Protein AF-A0A946IH54-F1 (afdb_monomer_lite)

Secondary structure (DSSP, 8-state):
--HHHHHHHHHHHHHHHHHHHHHHHHHHHTTSTTHHHHS--TTT-TTTHHHHHHHHHHHHHHHHHHHHHHHHHHHHHHTSS----

Foldseek 3Di:
DDPVVVVLVVVLVVLVVVLVVQLVVLVCCQPHPVLCVLVPDPVPCVPPCPPVSVVSNVVRNVVSVVSNVVSVVCCCVRVVPPPPD

Structure (mmCIF, N/CA/C/O backbone):
data_AF-A0A946IH54-F1
#
_entry.id   AF-A0A946IH54-F1
#
loop_
_atom_site.group_PDB
_atom_site.id
_atom_site.type_symbol
_atom_site.label_atom_id
_atom_site.label_alt_id
_atom_site.label_comp_id
_atom_site.label_asym_id
_atom_site.label_entity_id
_atom_site.label_seq_id
_atom_site.pdbx_PDB_ins_code
_atom_site.Cartn_x
_atom_site.Cartn_y
_atom_site.Cartn_z
_atom_site.occupancy
_atom_site.B_iso_or_equiv
_atom_site.auth_seq_id
_atom_site.auth_comp_id
_atom_site.auth_asym_id
_atom_site.auth_atom_id
_atom_site.pdbx_PDB_model_num
ATOM 1 N N . MET A 1 1 ? -26.771 -8.160 28.564 1.00 51.34 1 MET A N 1
ATOM 2 C CA . MET A 1 1 ? -26.039 -8.056 27.281 1.00 51.34 1 MET A CA 1
ATOM 3 C C . MET A 1 1 ? -27.061 -8.105 26.158 1.00 51.34 1 MET A C 1
ATOM 5 O O . MET A 1 1 ? -27.686 -9.140 25.972 1.00 51.34 1 MET A O 1
ATOM 9 N N . THR A 1 2 ? -27.321 -6.981 25.494 1.00 51.22 2 THR A N 1
ATOM 10 C CA . THR A 1 2 ? -28.324 -6.890 24.426 1.00 51.22 2 THR A CA 1
ATOM 11 C C . THR A 1 2 ? -27.740 -7.394 23.095 1.00 51.22 2 THR A C 1
ATOM 13 O O . THR A 1 2 ? -26.548 -7.223 22.831 1.00 51.22 2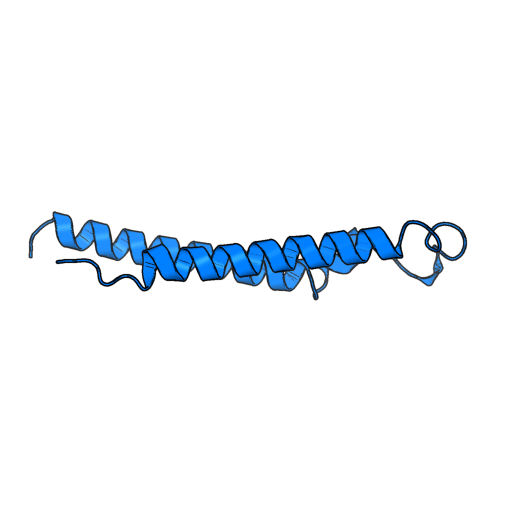 THR A O 1
ATOM 16 N N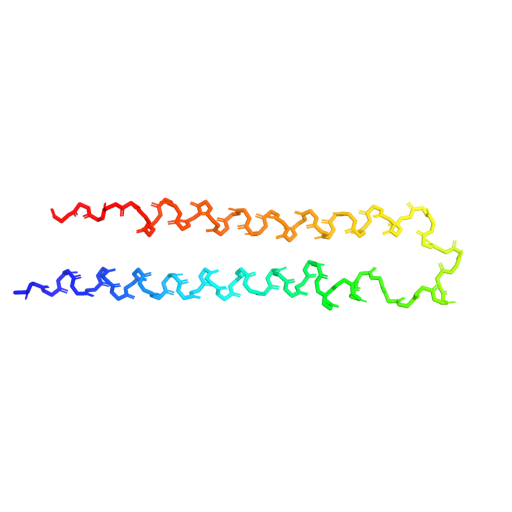 . PRO A 1 3 ? -28.541 -8.048 22.236 1.00 61.19 3 PRO A N 1
ATOM 17 C CA . PRO A 1 3 ? -28.059 -8.666 20.993 1.00 61.19 3 PRO A CA 1
ATOM 18 C C . PRO A 1 3 ? -27.479 -7.657 19.983 1.00 61.19 3 PRO A C 1
ATOM 20 O O . PRO A 1 3 ? -26.721 -8.033 19.087 1.00 61.19 3 PRO A O 1
ATOM 23 N N . THR A 1 4 ? -27.804 -6.373 20.132 1.00 59.97 4 THR A N 1
ATOM 24 C CA . THR A 1 4 ? -27.338 -5.268 19.290 1.00 59.97 4 THR A CA 1
ATOM 25 C C . THR A 1 4 ? -25.855 -4.951 19.492 1.00 59.97 4 THR A C 1
ATOM 27 O O . THR A 1 4 ? -25.137 -4.825 18.503 1.00 59.97 4 THR A O 1
ATOM 30 N N . THR A 1 5 ? -25.351 -4.923 20.729 1.00 60.78 5 THR A N 1
ATOM 31 C CA . THR A 1 5 ? -23.960 -4.532 21.048 1.00 60.78 5 THR A CA 1
ATOM 32 C C . THR A 1 5 ? -22.925 -5.556 20.563 1.00 60.78 5 THR A C 1
ATOM 34 O O . THR A 1 5 ? -21.828 -5.205 20.123 1.00 60.78 5 THR A O 1
ATOM 37 N N . ALA A 1 6 ? -23.275 -6.846 20.576 1.00 63.69 6 ALA A N 1
ATOM 38 C CA . ALA A 1 6 ? -22.389 -7.918 20.116 1.00 63.69 6 ALA A CA 1
ATOM 39 C C . ALA A 1 6 ? -22.141 -7.880 18.593 1.00 63.69 6 ALA A C 1
ATOM 41 O O . ALA A 1 6 ? -21.030 -8.166 18.133 1.00 63.69 6 ALA A O 1
ATOM 42 N N . LYS A 1 7 ? -23.153 -7.494 17.798 1.00 63.50 7 LYS A N 1
ATOM 43 C CA . LYS A 1 7 ? -23.027 -7.370 16.335 1.00 63.50 7 LYS A CA 1
ATOM 44 C C . LYS A 1 7 ? -22.050 -6.262 15.941 1.00 63.50 7 LYS A C 1
ATOM 46 O O . LYS A 1 7 ? -21.202 -6.487 15.076 1.00 63.50 7 LYS A O 1
ATOM 51 N N . THR A 1 8 ? -22.128 -5.101 16.590 1.00 68.50 8 THR A N 1
ATOM 52 C CA . THR A 1 8 ? -21.286 -3.928 16.299 1.00 68.50 8 THR A CA 1
ATOM 53 C C . THR A 1 8 ? -19.809 -4.217 16.559 1.00 68.50 8 THR A C 1
ATOM 55 O O . THR A 1 8 ? -18.951 -3.883 15.739 1.00 68.50 8 THR A O 1
ATOM 58 N N . LYS A 1 9 ? -19.507 -4.932 17.652 1.00 72.50 9 LYS A N 1
ATOM 59 C CA . LYS A 1 9 ? -18.137 -5.324 18.016 1.00 72.50 9 LYS A CA 1
ATOM 60 C C . LYS A 1 9 ? -17.513 -6.286 16.997 1.00 72.50 9 LYS A C 1
ATOM 62 O O . LYS A 1 9 ? -16.404 -6.044 16.521 1.00 72.50 9 LYS A O 1
ATOM 67 N N . LYS A 1 10 ? -18.243 -7.338 16.601 1.00 78.12 10 LYS A N 1
ATOM 68 C CA . LYS A 1 10 ? -17.780 -8.317 15.596 1.00 78.12 10 LYS A CA 1
ATOM 69 C C . LYS A 1 10 ? -17.582 -7.676 14.217 1.00 78.12 10 LYS A C 1
ATOM 71 O O . LYS A 1 10 ? -16.640 -8.019 13.505 1.00 78.12 10 LYS A O 1
ATOM 76 N N . HIS A 1 11 ? -18.444 -6.726 13.848 1.00 79.06 11 HIS A N 1
ATOM 77 C CA . HIS A 1 11 ? -18.317 -5.975 12.600 1.00 79.06 11 HIS A CA 1
ATOM 78 C C . HIS A 1 11 ? -17.051 -5.102 12.577 1.00 79.06 11 HIS A C 1
ATOM 80 O O . HIS A 1 11 ? -16.283 -5.190 11.621 1.00 79.06 11 HIS A O 1
ATOM 86 N N . ARG A 1 12 ? -16.770 -4.351 13.654 1.00 82.06 12 ARG A N 1
ATOM 87 C CA . ARG A 1 12 ? -15.532 -3.557 13.790 1.00 82.06 12 ARG A CA 1
ATOM 88 C C . ARG A 1 12 ? -14.266 -4.416 13.729 1.00 82.06 12 ARG A C 1
ATOM 90 O O . ARG A 1 12 ? -13.311 -4.037 13.061 1.00 82.06 12 ARG A O 1
ATOM 97 N N . GLN A 1 13 ? -14.264 -5.589 14.366 1.00 85.25 13 GLN A N 1
ATOM 98 C CA . GLN A 1 13 ? -13.131 -6.524 14.298 1.00 85.25 13 GLN A CA 1
ATOM 99 C C . GLN A 1 13 ? -12.881 -7.029 12.874 1.00 85.25 13 GLN A C 1
ATOM 101 O O . GLN A 1 13 ? -11.742 -7.045 12.411 1.00 85.25 13 GLN A O 1
ATOM 106 N N . ARG A 1 14 ? -13.946 -7.409 12.156 1.00 89.38 14 ARG A N 1
ATOM 107 C CA . ARG A 1 14 ? -13.834 -7.847 10.761 1.00 89.38 14 ARG A CA 1
ATOM 108 C C . ARG A 1 14 ? -13.350 -6.714 9.855 1.00 89.38 14 ARG A C 1
ATOM 110 O O . ARG A 1 14 ? -12.515 -6.964 8.995 1.00 89.38 14 ARG A O 1
ATOM 117 N N . LEU A 1 15 ? -13.832 -5.489 10.069 1.00 90.38 15 LEU A N 1
ATOM 118 C CA . LEU A 1 15 ? -13.358 -4.307 9.350 1.00 90.38 15 LEU A CA 1
ATOM 119 C C . LEU A 1 15 ? -11.864 -4.064 9.603 1.00 90.38 15 LEU A C 1
ATOM 121 O O . LEU A 1 15 ? -11.117 -3.901 8.647 1.00 90.38 15 LEU A O 1
ATOM 125 N N . GLY A 1 16 ? -11.416 -4.115 10.860 1.00 91.44 16 GLY A N 1
ATOM 126 C CA . GLY A 1 16 ? -9.999 -3.976 11.207 1.00 91.44 16 GLY A CA 1
ATOM 127 C C . GLY A 1 16 ? -9.113 -5.027 10.541 1.00 91.44 16 GLY A C 1
ATOM 128 O O . GLY A 1 16 ? -8.071 -4.681 9.992 1.00 91.44 16 GLY A O 1
ATOM 129 N N . LEU A 1 17 ? -9.557 -6.288 10.507 1.00 94.19 17 LEU A N 1
ATOM 130 C CA . LEU A 1 17 ? -8.853 -7.355 9.792 1.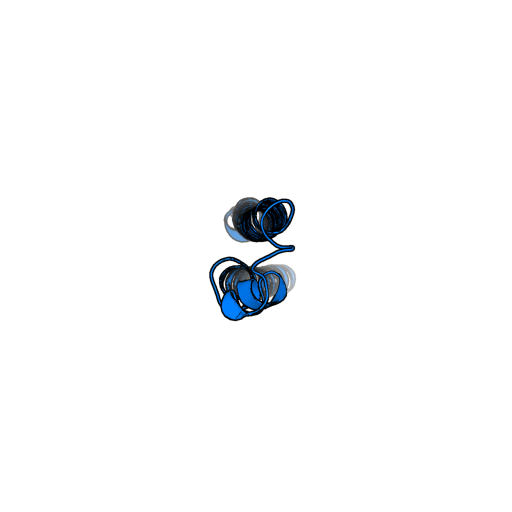00 94.19 17 LEU A CA 1
ATOM 131 C C . LEU A 1 17 ? -8.744 -7.049 8.290 1.00 94.19 17 LEU A C 1
ATOM 133 O O . LEU A 1 17 ? -7.669 -7.183 7.715 1.00 94.19 17 LEU A O 1
ATOM 137 N N . VAL A 1 18 ? -9.840 -6.626 7.654 1.00 94.81 18 VAL A N 1
ATOM 138 C CA . VAL A 1 18 ? -9.846 -6.283 6.222 1.00 94.81 18 VAL A CA 1
ATOM 139 C C . VAL A 1 18 ? -8.911 -5.109 5.941 1.00 94.81 18 VAL A C 1
ATOM 141 O O . VAL A 1 18 ? -8.091 -5.199 5.034 1.00 94.81 18 VAL A O 1
ATOM 144 N N . LEU A 1 19 ? -8.984 -4.040 6.737 1.00 94.69 19 LEU A N 1
ATOM 145 C CA . LEU A 1 19 ? -8.101 -2.881 6.607 1.00 94.69 19 LEU A CA 1
ATOM 146 C C . LEU A 1 19 ? -6.628 -3.279 6.765 1.00 94.69 19 LEU A C 1
ATOM 148 O O . LEU A 1 19 ? -5.798 -2.875 5.955 1.00 94.69 19 LEU A O 1
ATOM 152 N N . PHE A 1 20 ? -6.310 -4.130 7.742 1.00 95.25 20 PHE A N 1
ATOM 153 C CA . PHE A 1 20 ? -4.961 -4.662 7.923 1.00 95.25 20 PHE A CA 1
ATOM 154 C C . PHE A 1 20 ? -4.480 -5.466 6.707 1.00 95.25 20 PHE A C 1
ATOM 156 O O . PHE A 1 20 ? -3.370 -5.247 6.228 1.00 95.25 20 PHE A O 1
ATOM 163 N N . LEU A 1 21 ? -5.315 -6.362 6.170 1.00 97.00 21 LEU A N 1
ATOM 164 C CA . LEU A 1 21 ? -4.968 -7.160 4.990 1.00 97.00 21 LEU A CA 1
ATOM 165 C C . LEU A 1 21 ? -4.727 -6.282 3.756 1.00 97.00 21 LEU A C 1
ATOM 167 O O . LEU A 1 21 ? -3.764 -6.507 3.026 1.00 97.00 21 LEU A O 1
ATOM 171 N N . VAL A 1 22 ? -5.562 -5.262 3.543 1.00 95.88 22 VAL A N 1
ATOM 172 C CA . VAL A 1 22 ? -5.387 -4.299 2.444 1.00 95.88 22 VAL A CA 1
ATOM 173 C C . VAL A 1 22 ? -4.096 -3.501 2.621 1.00 95.88 22 VAL A C 1
ATOM 175 O O . VAL A 1 22 ? -3.354 -3.321 1.657 1.00 95.88 22 VAL A O 1
ATOM 178 N N . PHE A 1 23 ? -3.783 -3.070 3.843 1.00 95.12 23 PHE A N 1
ATOM 179 C CA . PHE A 1 23 ? -2.532 -2.374 4.139 1.00 95.12 23 PHE A CA 1
ATOM 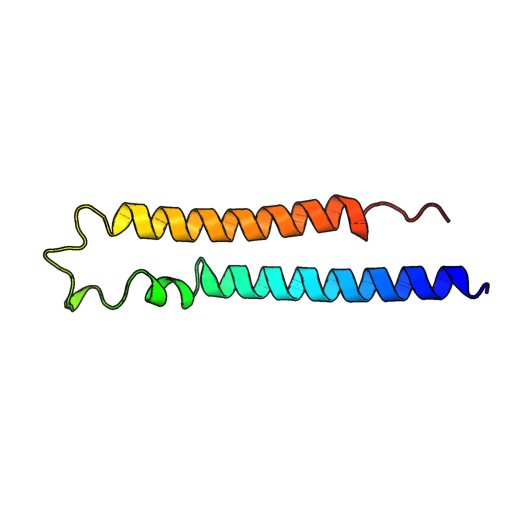180 C C . PHE A 1 23 ? -1.306 -3.254 3.865 1.00 95.12 23 PHE A C 1
ATOM 182 O O . PHE A 1 23 ? -0.365 -2.821 3.201 1.00 95.12 23 PHE A O 1
ATOM 189 N N . ALA A 1 24 ? -1.328 -4.507 4.325 1.00 95.12 24 ALA A N 1
ATOM 190 C CA . ALA A 1 24 ? -0.252 -5.464 4.086 1.00 95.12 24 ALA A CA 1
ATOM 191 C C . ALA A 1 24 ? -0.060 -5.736 2.585 1.00 95.12 24 ALA A C 1
ATOM 193 O O . ALA A 1 24 ? 1.069 -5.729 2.094 1.00 95.12 24 ALA A O 1
ATOM 194 N N . LEU A 1 25 ? -1.154 -5.897 1.833 1.00 94.81 25 LEU A N 1
ATOM 195 C CA . LEU A 1 25 ? -1.105 -6.026 0.378 1.00 94.81 25 LEU A CA 1
ATOM 196 C C . LEU A 1 25 ? -0.475 -4.790 -0.274 1.00 94.81 25 LEU A C 1
ATOM 198 O O . LEU A 1 25 ? 0.393 -4.930 -1.133 1.00 94.81 25 LEU A O 1
ATOM 202 N N . ALA A 1 26 ? -0.868 -3.589 0.155 1.00 94.06 26 ALA A N 1
ATOM 203 C CA . ALA A 1 26 ? -0.314 -2.345 -0.368 1.00 94.06 26 ALA A CA 1
ATOM 204 C C . ALA A 1 26 ? 1.192 -2.208 -0.089 1.00 94.06 26 ALA A C 1
ATOM 206 O O . ALA A 1 26 ? 1.933 -1.721 -0.941 1.00 94.06 26 ALA A O 1
ATOM 207 N N . MET A 1 27 ? 1.666 -2.678 1.068 1.00 93.06 27 MET A N 1
ATOM 208 C CA . MET A 1 27 ? 3.097 -2.735 1.397 1.00 93.06 27 MET A CA 1
ATOM 209 C C . MET A 1 27 ? 3.862 -3.714 0.498 1.00 93.06 27 MET A C 1
ATOM 211 O O . MET A 1 27 ? 4.977 -3.427 0.073 1.00 93.06 27 MET A O 1
ATOM 215 N N . VAL A 1 28 ? 3.269 -4.859 0.159 1.00 93.25 28 VAL A N 1
ATOM 216 C CA . VAL A 1 28 ? 3.882 -5.825 -0.769 1.00 93.25 28 VAL A CA 1
ATOM 217 C C . VAL A 1 28 ? 3.885 -5.288 -2.204 1.00 93.25 28 VAL A C 1
ATOM 219 O O . VAL A 1 28 ? 4.850 -5.493 -2.941 1.00 93.25 28 VAL A O 1
ATOM 222 N N . MET A 1 29 ? 2.821 -4.595 -2.613 1.00 92.06 29 MET A N 1
ATOM 223 C CA . MET A 1 29 ? 2.654 -4.145 -3.994 1.00 92.06 29 MET A CA 1
ATOM 224 C C . MET A 1 29 ? 3.404 -2.854 -4.336 1.00 92.06 29 MET A C 1
ATOM 226 O O . MET A 1 29 ? 3.880 -2.722 -5.463 1.00 92.06 29 MET A O 1
ATOM 230 N N . GLY A 1 30 ? 3.521 -1.918 -3.390 1.00 86.19 30 GLY A N 1
ATOM 231 C CA . GLY A 1 30 ? 4.215 -0.644 -3.591 1.00 86.19 30 GLY A CA 1
ATOM 232 C C . GLY A 1 30 ? 5.740 -0.789 -3.501 1.00 86.19 30 GLY A C 1
ATOM 233 O O . GLY A 1 30 ? 6.398 -0.882 -4.535 1.00 86.19 30 GLY A O 1
ATOM 234 N N . PRO A 1 31 ? 6.322 -0.803 -2.286 1.00 78.50 31 PRO A N 1
ATOM 235 C CA . PRO A 1 31 ? 7.772 -0.913 -2.091 1.00 78.50 31 PRO A CA 1
ATOM 236 C C . PRO A 1 31 ? 8.329 -2.343 -2.229 1.00 78.50 31 PRO A C 1
ATOM 238 O O . PRO A 1 31 ? 9.543 -2.518 -2.296 1.00 78.50 31 PRO A O 1
ATOM 241 N N . GLY A 1 32 ? 7.468 -3.365 -2.224 1.00 82.19 32 GLY A N 1
ATOM 242 C CA . GLY A 1 32 ? 7.859 -4.774 -2.270 1.00 82.19 32 GLY A CA 1
ATOM 243 C C . GLY A 1 32 ? 7.920 -5.380 -3.686 1.00 82.19 32 GLY A C 1
ATOM 244 O O . GLY A 1 32 ? 8.178 -4.680 -4.669 1.00 82.19 32 GLY A O 1
ATOM 245 N N . PRO A 1 33 ? 7.692 -6.701 -3.836 1.00 82.00 33 PRO A N 1
ATOM 246 C CA . PRO A 1 33 ? 7.826 -7.398 -5.118 1.00 82.00 33 PRO A CA 1
ATOM 247 C C . PRO A 1 33 ? 6.862 -6.911 -6.209 1.00 82.00 33 PRO A C 1
ATOM 249 O O . PRO A 1 33 ? 7.142 -7.138 -7.386 1.00 82.00 33 PRO A O 1
ATOM 252 N N . GLY A 1 34 ? 5.762 -6.229 -5.863 1.00 82.00 34 GLY A N 1
ATOM 253 C CA . GLY A 1 34 ? 4.831 -5.685 -6.858 1.00 82.00 34 GLY A CA 1
ATOM 254 C C . GLY A 1 34 ? 5.451 -4.632 -7.775 1.00 82.00 34 GLY A C 1
ATOM 255 O O . GLY A 1 34 ? 4.989 -4.470 -8.900 1.00 82.00 34 GLY A O 1
ATOM 256 N N . LEU A 1 35 ? 6.559 -4.001 -7.374 1.00 83.31 35 LEU A N 1
ATOM 257 C CA . LEU A 1 35 ? 7.308 -3.098 -8.247 1.00 83.31 35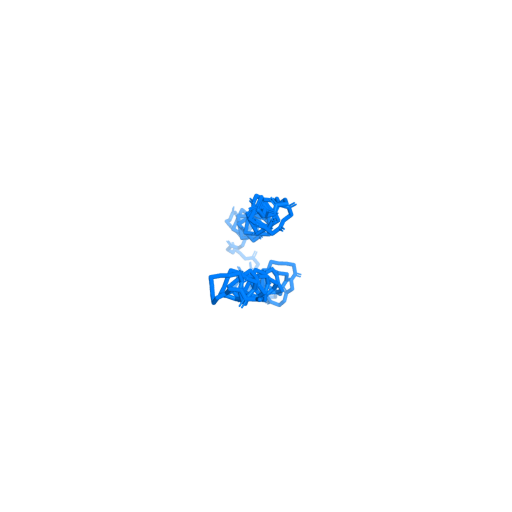 LEU A CA 1
ATOM 258 C C . LEU A 1 35 ? 7.818 -3.801 -9.518 1.00 83.31 35 LEU A C 1
ATOM 260 O O . LEU A 1 35 ? 7.907 -3.180 -10.574 1.00 83.31 35 LEU A O 1
ATOM 264 N N . ARG A 1 36 ? 8.085 -5.114 -9.458 1.00 82.31 36 ARG A N 1
ATOM 265 C CA . ARG A 1 36 ? 8.498 -5.900 -10.633 1.00 82.31 36 ARG A CA 1
ATOM 266 C C . ARG A 1 36 ? 7.394 -6.047 -11.683 1.00 82.31 36 ARG A C 1
ATOM 268 O O . ARG A 1 36 ? 7.707 -6.368 -12.821 1.00 82.31 36 ARG A O 1
ATOM 275 N N . LEU A 1 37 ? 6.128 -5.802 -11.326 1.00 82.31 37 LEU A N 1
ATOM 276 C CA . LEU A 1 37 ? 5.011 -5.807 -12.280 1.00 82.31 37 LEU A CA 1
ATOM 277 C C . LEU A 1 37 ? 5.074 -4.609 -13.230 1.00 82.31 37 LEU A C 1
ATOM 279 O O . LEU A 1 37 ? 4.721 -4.735 -14.396 1.00 82.31 37 LEU A O 1
ATOM 283 N N . VAL A 1 38 ? 5.527 -3.458 -12.728 1.00 81.75 38 VAL A N 1
ATOM 284 C CA . VAL A 1 38 ? 5.655 -2.220 -13.512 1.00 81.75 38 VAL A CA 1
ATOM 285 C C . VAL A 1 38 ? 7.078 -1.976 -14.013 1.00 81.75 38 VAL A C 1
ATOM 287 O O . VAL A 1 38 ? 7.276 -1.181 -14.925 1.00 81.75 38 VAL A O 1
ATOM 290 N N . ASN A 1 39 ? 8.063 -2.672 -13.440 1.00 78.62 39 ASN A N 1
ATOM 291 C CA . ASN A 1 39 ? 9.466 -2.607 -13.832 1.00 78.62 39 ASN A CA 1
ATOM 292 C C . ASN A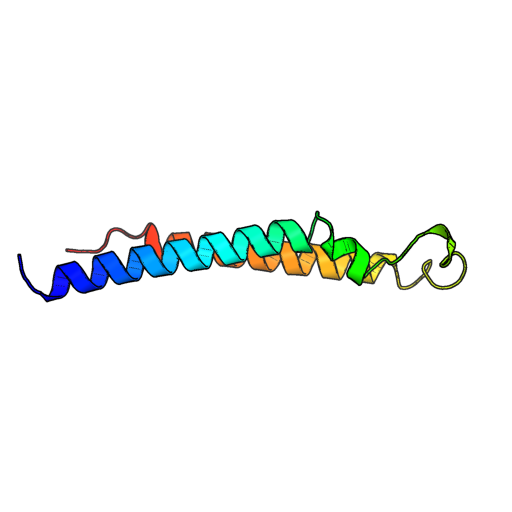 1 39 ? 10.093 -4.017 -13.934 1.00 78.62 39 ASN A C 1
ATOM 294 O O . ASN A 1 39 ? 10.873 -4.412 -13.058 1.00 78.62 39 ASN A O 1
ATOM 298 N N . PRO A 1 40 ? 9.728 -4.812 -14.958 1.00 72.25 40 PRO A N 1
ATOM 299 C CA . PRO A 1 40 ? 10.338 -6.115 -15.195 1.00 72.25 40 PRO A CA 1
ATOM 300 C C . PRO A 1 40 ? 11.764 -5.948 -15.754 1.00 72.25 40 PRO A C 1
ATOM 302 O O . PRO A 1 40 ? 11.937 -5.461 -16.861 1.00 72.25 40 PRO A O 1
ATOM 305 N N . GLU A 1 41 ? 12.765 -6.365 -14.970 1.00 67.19 41 GLU A N 1
ATOM 306 C CA . GLU A 1 41 ? 14.205 -6.473 -15.293 1.00 67.19 41 GLU A CA 1
ATOM 307 C C . GLU A 1 41 ? 14.906 -5.251 -15.955 1.00 67.19 41 GLU A C 1
ATOM 309 O O . GLU A 1 41 ? 14.738 -4.985 -17.148 1.00 67.19 41 GLU A O 1
ATOM 314 N N . PRO A 1 42 ? 15.829 -4.559 -15.251 1.00 58.69 42 PRO A N 1
ATOM 315 C CA . PRO A 1 42 ? 16.576 -3.425 -15.812 1.00 58.69 42 PRO A CA 1
ATOM 316 C C . PRO A 1 42 ? 17.554 -3.807 -16.941 1.00 58.69 42 PRO A C 1
ATOM 318 O O . PRO A 1 42 ? 18.019 -2.925 -17.665 1.00 58.69 42 PRO A O 1
ATOM 321 N N . ALA A 1 43 ? 17.877 -5.095 -17.115 1.00 56.91 43 ALA A N 1
ATOM 322 C CA . ALA A 1 43 ? 18.828 -5.560 -18.126 1.00 56.91 43 ALA A CA 1
ATOM 323 C C . ALA A 1 43 ? 18.269 -5.554 -19.565 1.00 56.91 43 ALA A C 1
ATOM 325 O O . ALA A 1 43 ? 19.042 -5.400 -20.508 1.00 56.91 43 ALA A O 1
ATOM 326 N N . ALA A 1 44 ? 16.947 -5.672 -19.747 1.00 52.69 44 ALA A N 1
ATOM 327 C CA . ALA A 1 44 ? 16.306 -5.747 -21.068 1.00 52.69 44 ALA A CA 1
ATOM 328 C C . ALA A 1 44 ? 15.741 -4.401 -21.567 1.00 52.69 44 ALA A C 1
ATOM 330 O O . ALA A 1 44 ? 15.371 -4.272 -22.731 1.00 52.69 44 ALA A O 1
ATOM 331 N N . ALA A 1 45 ? 15.679 -3.383 -20.705 1.00 55.41 45 ALA A N 1
ATOM 332 C CA . ALA A 1 45 ? 14.873 -2.183 -20.923 1.00 55.41 45 ALA A CA 1
ATOM 333 C C . ALA A 1 45 ? 15.678 -0.904 -21.241 1.00 55.41 45 ALA A C 1
ATOM 335 O O . ALA A 1 45 ? 15.190 0.205 -21.037 1.00 55.41 45 ALA A O 1
ATOM 336 N N . ARG A 1 46 ? 16.919 -1.017 -21.732 1.00 55.78 46 ARG A N 1
ATOM 337 C CA . ARG A 1 46 ? 17.837 0.135 -21.864 1.00 55.78 46 ARG A CA 1
ATOM 338 C C . ARG A 1 46 ? 17.402 1.238 -22.841 1.00 55.78 46 ARG A C 1
ATOM 340 O O . ARG A 1 46 ? 17.920 2.342 -22.721 1.00 55.78 46 ARG A O 1
ATOM 347 N N . GLU A 1 47 ? 16.447 0.998 -23.740 1.00 54.25 47 GLU A N 1
ATOM 348 C CA . GLU A 1 47 ? 16.082 1.981 -24.780 1.00 54.25 47 GLU A CA 1
ATOM 349 C C . GLU A 1 47 ? 14.665 2.573 -24.629 1.00 54.25 47 GLU A C 1
ATOM 351 O O . GLU A 1 47 ? 14.440 3.715 -25.017 1.00 54.25 47 GLU A O 1
ATOM 356 N N . GLY A 1 48 ? 13.719 1.863 -23.994 1.00 53.88 48 GLY A N 1
ATOM 357 C CA . GLY A 1 48 ? 12.323 2.317 -23.830 1.00 53.88 48 GLY A CA 1
ATOM 358 C C . GLY A 1 48 ? 11.957 2.884 -22.449 1.00 53.88 48 GLY A C 1
ATOM 359 O O . GLY A 1 48 ? 10.980 3.621 -22.319 1.00 53.88 48 GLY A O 1
ATOM 360 N N . LEU A 1 49 ? 12.731 2.574 -21.400 1.00 54.91 49 LEU A N 1
ATOM 361 C CA . LEU A 1 49 ? 12.391 2.945 -20.014 1.00 54.91 49 LEU A CA 1
ATOM 362 C C . LEU A 1 49 ? 12.734 4.397 -19.643 1.00 54.91 49 LEU A C 1
ATOM 364 O O . LEU A 1 49 ? 12.247 4.894 -18.629 1.00 54.91 49 LEU A O 1
ATOM 368 N N . LEU A 1 50 ? 13.560 5.081 -20.439 1.00 59.59 50 LEU A N 1
ATOM 369 C CA . LEU A 1 50 ? 14.154 6.368 -20.059 1.00 59.59 50 LEU A CA 1
ATOM 370 C C . LEU A 1 50 ? 13.157 7.539 -20.043 1.00 59.59 50 LEU A C 1
ATOM 372 O O . LEU A 1 50 ? 13.363 8.478 -19.281 1.00 59.59 50 LEU A O 1
ATOM 376 N N . PHE A 1 51 ? 12.066 7.478 -20.816 1.00 63.34 51 PHE A N 1
ATOM 377 C CA . PHE A 1 51 ? 11.061 8.554 -20.848 1.00 63.34 51 PHE A CA 1
ATOM 378 C C . PHE A 1 51 ? 9.805 8.265 -20.020 1.00 63.34 51 PHE A C 1
ATOM 380 O O . PHE A 1 51 ? 9.320 9.155 -19.325 1.00 63.34 51 PHE A O 1
ATOM 387 N N . LEU A 1 52 ? 9.273 7.037 -20.066 1.00 69.88 52 LEU A N 1
ATOM 388 C CA . LEU A 1 52 ? 7.997 6.708 -19.413 1.00 69.88 52 LEU A CA 1
ATOM 389 C C . LEU A 1 52 ? 8.120 5.723 -18.242 1.00 69.88 52 LEU A C 1
ATOM 391 O O . LEU A 1 52 ? 7.200 5.628 -17.435 1.00 69.88 52 LEU A O 1
ATOM 395 N N . GLY A 1 53 ? 9.260 5.044 -18.085 1.00 75.81 53 GLY A N 1
ATOM 396 C CA . GLY A 1 53 ? 9.467 4.084 -16.999 1.00 75.81 53 GLY A CA 1
ATOM 397 C C . GLY A 1 53 ? 9.474 4.738 -15.620 1.00 75.81 53 GLY A C 1
ATOM 398 O O . GLY A 1 53 ? 8.769 4.293 -14.716 1.00 75.81 53 GLY A O 1
ATOM 399 N N . LEU A 1 54 ? 10.218 5.839 -15.468 1.00 80.56 54 LEU A N 1
ATOM 400 C CA . LEU A 1 54 ? 10.308 6.558 -14.193 1.00 80.56 54 LEU A CA 1
ATOM 401 C C . LEU A 1 54 ? 8.942 7.114 -13.743 1.00 80.56 54 LEU A C 1
ATOM 403 O O . LEU A 1 54 ? 8.534 6.816 -12.619 1.00 80.56 54 LEU A O 1
ATOM 407 N N . PRO A 1 55 ? 8.194 7.858 -14.589 1.00 87.25 55 PRO A N 1
ATOM 408 C CA . PRO A 1 55 ? 6.862 8.341 -14.225 1.00 87.25 55 PRO A CA 1
ATOM 409 C C . PRO A 1 55 ? 5.893 7.221 -13.837 1.00 87.25 55 PRO A C 1
ATOM 411 O O . PRO A 1 55 ? 5.144 7.378 -12.877 1.00 87.25 55 PRO A O 1
ATOM 414 N N . VAL A 1 56 ? 5.929 6.079 -14.533 1.00 87.19 56 VAL A N 1
ATOM 415 C CA . VAL A 1 56 ? 5.075 4.920 -14.224 1.00 87.19 56 VAL A CA 1
ATOM 416 C C . VAL A 1 56 ? 5.413 4.328 -12.856 1.00 87.19 56 VAL A C 1
ATOM 418 O O . VAL A 1 56 ? 4.506 4.054 -12.071 1.00 87.19 56 VAL A O 1
ATOM 421 N N . VAL A 1 57 ? 6.699 4.190 -12.524 1.00 86.75 57 VAL A N 1
ATOM 422 C CA . VAL A 1 57 ? 7.139 3.709 -11.204 1.00 86.75 57 VAL A CA 1
ATOM 423 C C . VAL A 1 57 ? 6.695 4.660 -10.089 1.00 86.75 57 VAL A C 1
ATOM 425 O O . VAL A 1 57 ? 6.182 4.208 -9.064 1.00 86.75 57 VAL A O 1
ATOM 428 N N . TYR A 1 58 ? 6.825 5.975 -10.293 1.00 88.44 58 TYR A N 1
ATOM 429 C CA . TYR A 1 58 ? 6.346 6.966 -9.327 1.00 88.44 58 TYR A CA 1
ATOM 430 C C . TYR A 1 58 ? 4.824 6.954 -9.184 1.00 88.44 58 TYR A C 1
ATOM 432 O O . TYR A 1 58 ? 4.329 6.984 -8.060 1.00 88.44 58 TYR A O 1
ATOM 440 N N . ALA A 1 59 ? 4.078 6.867 -10.289 1.00 92.38 59 ALA A N 1
ATOM 441 C CA . ALA A 1 59 ? 2.622 6.768 -10.260 1.00 92.38 59 ALA A CA 1
ATOM 442 C C . ALA A 1 59 ? 2.160 5.506 -9.517 1.00 92.38 59 ALA A C 1
ATOM 444 O O . ALA A 1 59 ? 1.247 5.575 -8.696 1.00 92.38 59 ALA A O 1
ATOM 445 N N . TRP A 1 60 ? 2.834 4.374 -9.740 1.00 93.00 60 TRP A N 1
ATOM 446 C CA . TRP A 1 60 ? 2.572 3.119 -9.038 1.00 93.00 60 TRP A CA 1
ATOM 447 C C . TRP A 1 60 ? 2.828 3.238 -7.534 1.00 93.00 60 TRP A C 1
ATOM 449 O O . TRP A 1 60 ? 1.964 2.904 -6.723 1.00 93.00 60 TRP A O 1
ATOM 459 N N . GLY A 1 61 ? 3.992 3.764 -7.145 1.00 92.31 61 GLY A N 1
ATOM 460 C CA . GLY A 1 61 ? 4.326 3.987 -5.740 1.00 92.31 61 GLY A CA 1
ATOM 461 C C . GLY A 1 61 ? 3.349 4.946 -5.058 1.00 92.31 61 GLY A C 1
ATOM 462 O O . GLY A 1 61 ? 2.839 4.647 -3.980 1.00 92.31 61 GLY A O 1
ATOM 463 N N . LEU A 1 62 ? 3.036 6.070 -5.709 1.00 94.88 62 LEU A N 1
ATOM 464 C CA . LEU A 1 62 ? 2.098 7.069 -5.200 1.00 94.88 62 LEU A CA 1
ATOM 465 C C . LEU A 1 62 ? 0.691 6.492 -5.027 1.00 94.88 62 LEU A C 1
ATOM 467 O O . LEU A 1 62 ? 0.051 6.746 -4.008 1.00 94.88 62 LEU A O 1
ATOM 471 N N . PHE A 1 63 ? 0.229 5.680 -5.980 1.00 95.62 63 PHE A N 1
ATOM 472 C CA . PHE A 1 63 ? -1.043 4.975 -5.876 1.00 95.62 63 PHE A CA 1
ATOM 473 C C . PHE A 1 63 ? -1.093 4.096 -4.619 1.00 95.62 63 PHE A C 1
ATOM 475 O O . PHE A 1 63 ? -2.015 4.226 -3.813 1.00 95.62 63 PHE A O 1
ATOM 482 N N . TRP A 1 64 ? -0.080 3.253 -4.395 1.00 95.62 64 TRP A N 1
ATOM 483 C CA . TRP A 1 64 ? -0.052 2.365 -3.229 1.00 95.62 64 TRP A CA 1
ATOM 484 C C . TRP A 1 64 ? 0.116 3.109 -1.902 1.00 95.62 64 TRP A C 1
ATOM 486 O O . TRP A 1 64 ? -0.502 2.713 -0.911 1.00 95.62 64 TRP A O 1
ATOM 496 N N . TYR A 1 65 ? 0.858 4.219 -1.870 1.00 94.56 65 TYR A N 1
ATOM 497 C CA . TYR A 1 65 ? 0.868 5.114 -0.709 1.00 94.56 65 TYR A CA 1
ATOM 498 C C . TYR A 1 65 ? -0.506 5.739 -0.452 1.00 94.56 65 TYR A C 1
ATOM 500 O O . TYR A 1 65 ? -0.940 5.809 0.697 1.00 94.56 65 TYR A O 1
ATOM 508 N N . GLY A 1 66 ? -1.224 6.133 -1.505 1.00 96.69 66 GLY A N 1
ATOM 509 C CA . GLY A 1 66 ? -2.602 6.610 -1.405 1.00 96.69 66 GLY A CA 1
ATOM 510 C C . GLY A 1 66 ? -3.533 5.566 -0.787 1.00 96.69 66 GLY A C 1
ATOM 511 O O . GLY A 1 66 ? -4.310 5.892 0.110 1.00 96.69 66 GLY A O 1
ATOM 512 N N . VAL A 1 67 ? -3.407 4.296 -1.188 1.00 96.62 67 VAL A N 1
ATOM 513 C CA . VAL A 1 67 ? -4.161 3.180 -0.589 1.00 96.62 67 VAL A CA 1
ATOM 514 C C . VAL A 1 67 ? -3.835 3.029 0.900 1.00 96.62 67 VAL A C 1
ATOM 516 O O . VAL A 1 67 ? -4.750 2.918 1.715 1.00 96.62 67 VAL A O 1
ATOM 519 N N . GLN A 1 68 ? -2.556 3.077 1.282 1.00 95.56 68 GLN A N 1
ATOM 520 C CA . GLN A 1 68 ? -2.146 3.016 2.692 1.00 95.56 68 GLN A CA 1
ATOM 521 C C . GLN A 1 68 ? -2.730 4.179 3.505 1.00 95.56 68 GLN A C 1
ATOM 523 O O . GLN A 1 68 ? -3.298 3.960 4.577 1.00 95.56 68 GLN A O 1
ATOM 528 N N . ALA A 1 69 ? -2.652 5.404 2.979 1.00 96.69 69 ALA A N 1
ATOM 529 C CA . ALA A 1 69 ? -3.220 6.585 3.619 1.00 96.69 69 ALA A CA 1
ATOM 530 C C . ALA A 1 69 ? -4.742 6.458 3.782 1.00 96.69 69 ALA A C 1
ATOM 532 O O . ALA A 1 69 ? -5.264 6.690 4.872 1.00 96.69 69 ALA A O 1
ATOM 533 N N . ALA A 1 70 ? -5.452 6.014 2.741 1.00 96.31 70 ALA A N 1
ATOM 534 C CA . ALA A 1 70 ? -6.893 5.789 2.791 1.00 96.31 70 ALA A CA 1
ATOM 535 C C . ALA A 1 70 ? -7.277 4.745 3.852 1.00 96.31 70 ALA A C 1
ATOM 537 O O . ALA A 1 70 ? -8.255 4.939 4.576 1.00 96.31 70 ALA A O 1
ATOM 538 N N . VAL A 1 71 ? -6.491 3.673 4.003 1.00 96.31 71 VAL A N 1
ATOM 539 C CA . VAL A 1 71 ? -6.702 2.672 5.059 1.00 96.31 71 VAL A CA 1
ATOM 540 C C . VAL A 1 71 ? -6.561 3.292 6.450 1.00 96.31 71 VAL A C 1
ATOM 542 O O . VAL A 1 71 ? -7.442 3.096 7.289 1.00 96.31 71 VAL A O 1
ATOM 545 N N . VAL A 1 72 ? -5.499 4.065 6.696 1.00 94.62 72 VAL A N 1
ATOM 546 C CA . VAL A 1 72 ? -5.257 4.717 7.996 1.00 94.62 72 VAL A CA 1
ATOM 547 C C . VAL A 1 72 ? -6.360 5.724 8.321 1.00 94.62 72 VAL A C 1
ATOM 549 O O . VAL A 1 72 ? -6.907 5.711 9.423 1.00 94.62 72 VAL A O 1
ATOM 552 N N . VAL A 1 73 ? -6.742 6.555 7.350 1.00 95.38 73 VAL A N 1
ATOM 553 C CA . VAL A 1 73 ? -7.843 7.516 7.488 1.00 95.38 73 VAL A CA 1
ATOM 554 C C . VAL A 1 73 ? -9.159 6.792 7.794 1.00 95.38 73 VAL A C 1
ATOM 556 O O . VAL A 1 73 ? -9.875 7.171 8.722 1.00 95.38 73 VAL A O 1
ATOM 559 N N . THR A 1 74 ? -9.457 5.701 7.083 1.00 93.62 74 THR A N 1
ATOM 560 C CA . THR A 1 74 ? -10.661 4.892 7.329 1.00 93.62 74 THR A CA 1
ATOM 561 C C . THR A 1 74 ? -10.649 4.285 8.728 1.00 93.62 74 THR A C 1
ATOM 563 O O . THR A 1 74 ? -11.651 4.365 9.438 1.00 93.62 74 THR A O 1
ATOM 566 N N . ALA A 1 75 ? -9.523 3.713 9.162 1.00 92.00 75 ALA A N 1
ATOM 567 C CA . ALA A 1 75 ? -9.375 3.159 10.505 1.00 92.00 75 ALA A CA 1
ATOM 568 C C . ALA A 1 75 ? -9.586 4.234 11.583 1.00 92.00 75 ALA A C 1
ATOM 570 O O . ALA A 1 75 ? -10.278 3.983 12.573 1.00 92.00 75 ALA A O 1
ATOM 571 N N . CYS A 1 76 ? -9.080 5.447 11.350 1.00 91.25 76 CYS A N 1
ATOM 572 C CA . CYS A 1 76 ? -9.254 6.580 12.249 1.00 91.25 76 CYS A CA 1
ATOM 573 C C . CYS A 1 76 ? -10.727 6.961 12.428 1.00 91.25 76 CYS A C 1
ATOM 575 O O . CYS A 1 76 ? -11.217 7.065 13.553 1.00 91.25 76 CYS A O 1
ATOM 577 N N . PHE A 1 77 ? -11.474 7.078 11.331 1.00 89.81 77 PHE A N 1
ATOM 578 C CA . PHE A 1 77 ? -12.883 7.458 11.403 1.00 89.81 77 PHE A CA 1
ATOM 579 C C . PHE A 1 77 ? -13.826 6.333 11.853 1.00 89.81 77 PHE A C 1
ATOM 581 O O . PHE A 1 77 ? -14.902 6.633 12.368 1.00 89.81 77 PHE A O 1
ATOM 588 N N . THR A 1 78 ? -13.459 5.059 11.677 1.00 86.00 78 THR A N 1
ATOM 589 C CA . THR A 1 78 ? -14.375 3.924 11.918 1.00 86.00 78 THR A CA 1
ATOM 590 C C . THR A 1 78 ? -14.049 3.103 13.164 1.00 86.00 78 THR A C 1
ATOM 592 O O . THR A 1 78 ? -14.962 2.729 13.902 1.00 86.00 78 THR A O 1
ATOM 595 N N . ILE A 1 79 ? -12.769 2.813 13.413 1.00 83.81 79 ILE A N 1
ATOM 596 C CA . ILE A 1 79 ? -12.319 1.938 14.506 1.00 83.81 79 ILE A CA 1
ATOM 597 C C . ILE A 1 79 ? -11.945 2.767 15.732 1.00 83.81 79 ILE A C 1
ATOM 599 O O . ILE A 1 79 ? -12.340 2.405 16.840 1.00 83.81 79 ILE A O 1
ATOM 603 N N . TRP A 1 80 ? -11.215 3.873 15.542 1.00 81.50 80 TRP A N 1
ATOM 604 C CA . TRP A 1 80 ? -10.759 4.725 16.648 1.00 81.50 80 TRP A CA 1
ATOM 605 C C . TRP A 1 80 ? -11.812 5.685 17.179 1.00 81.50 80 TRP A C 1
ATOM 607 O O . TRP A 1 80 ? -11.670 6.142 18.312 1.00 81.50 80 TRP A O 1
ATOM 617 N N . LYS A 1 81 ? -12.894 5.955 16.438 1.00 76.38 81 LYS A N 1
ATOM 618 C CA . LYS A 1 81 ? -14.026 6.653 17.046 1.00 76.38 81 LYS A CA 1
ATOM 619 C C . LYS A 1 81 ? -14.572 5.799 18.195 1.00 76.38 81 LYS A C 1
ATOM 621 O O . LYS A 1 81 ? -14.942 4.639 17.937 1.00 76.38 81 LYS A O 1
ATOM 626 N N . PRO A 1 82 ? -14.646 6.338 19.429 1.00 62.09 82 PRO A N 1
ATOM 627 C CA . PRO A 1 82 ? -15.346 5.657 20.501 1.00 62.09 82 PRO A CA 1
ATOM 628 C C . PRO A 1 82 ? -16.741 5.366 19.962 1.00 62.09 82 PRO A C 1
ATOM 630 O O . PRO A 1 82 ? -17.414 6.246 19.429 1.00 62.09 82 PRO A O 1
ATOM 633 N N . SER A 1 83 ? -17.106 4.087 19.931 1.00 59.81 83 SER A N 1
ATOM 634 C CA . SER A 1 83 ? -18.506 3.734 19.765 1.00 59.81 83 SER A CA 1
ATOM 635 C C . SER A 1 83 ? -19.216 4.433 20.913 1.00 59.81 83 SER A C 1
ATOM 637 O O . SER A 1 83 ? -18.942 4.081 22.057 1.00 59.81 83 SER A O 1
ATOM 639 N N . GLU A 1 84 ? -20.008 5.464 20.612 1.00 57.00 84 GLU A N 1
ATOM 640 C CA . GLU A 1 84 ? -21.005 5.956 21.557 1.00 57.00 84 GLU A CA 1
ATOM 641 C C . GLU A 1 84 ? -21.867 4.734 21.890 1.00 57.00 84 GLU A C 1
ATOM 643 O O . GLU A 1 84 ? -22.556 4.194 21.019 1.00 57.00 84 GLU A O 1
ATOM 648 N N . GLU A 1 85 ? -21.643 4.192 23.088 1.00 48.22 85 GLU A N 1
ATOM 649 C CA . GLU A 1 85 ? -22.493 3.176 23.701 1.00 48.22 85 GLU A CA 1
ATOM 650 C C . GLU A 1 85 ? -23.799 3.820 24.160 1.00 48.22 85 GLU A C 1
ATOM 652 O O . GLU A 1 85 ? -23.735 4.927 24.743 1.00 48.22 85 GLU A O 1
#

Radius of gyration: 19.23 Å; chains: 1; bounding box: 47×17×52 Å

pLDDT: mean 80.3, std 15.03, range [48.22, 97.0]

Sequence (85 aa):
MTPTTAKTKKHRQRLGLVLFLVFALAMVMGPGPGLRLVNPEPAAAREGLLFLGLPVVYAWGLFWYGVQAAVVVTACFTIWKPSEE